Protein AF-A0A7V3MZ71-F1 (afdb_monomer_lite)

Foldseek 3Di:
DVVVVVVVVQLVQLLVQLVVCVVVVHDLLVSLLPRDSDVCCPDPLSLCSSVSSLVSVCVVDVPRDDDDPVVSVVSSVVSVVVD

Secondary structure (DSSP, 8-state):
-HHHHHHHHHHHHHHHHHHHHHHTT--HHHHHHH---GGGGGSTTTTHHHHHHHHHHHHH-TTS----HHHHHHHHHHHHHH-

Radius of gyration: 12.52 Å; chains: 1; bounding box: 30×26×34 Å

Structure (mmCIF, N/CA/C/O backbone):
data_AF-A0A7V3MZ71-F1
#
_entry.id   AF-A0A7V3MZ71-F1
#
loop_
_atom_site.group_PDB
_atom_site.id
_atom_site.type_symbol
_atom_site.label_atom_id
_atom_site.label_alt_id
_atom_site.label_comp_id
_atom_site.label_asym_id
_atom_site.label_entity_id
_atom_site.label_seq_id
_atom_site.pdbx_PDB_ins_code
_atom_site.Cartn_x
_atom_site.Cartn_y
_atom_site.Cartn_z
_atom_site.occupancy
_atom_site.B_iso_or_equiv
_atom_site.auth_seq_id
_atom_site.auth_comp_id
_atom_site.auth_asym_id
_atom_site.auth_atom_id
_atom_site.pdbx_PDB_model_num
ATOM 1 N N . PRO A 1 1 ? 5.427 -2.178 -25.037 1.00 58.97 1 PRO A N 1
ATOM 2 C CA . PRO A 1 1 ? 4.334 -3.170 -24.855 1.00 58.97 1 PRO A CA 1
ATOM 3 C C . PRO A 1 1 ? 4.423 -3.937 -23.526 1.00 58.97 1 PRO A C 1
ATOM 5 O O . PRO A 1 1 ? 3.388 -4.185 -22.917 1.00 58.97 1 PRO A O 1
ATOM 8 N N . ASP A 1 2 ? 5.635 -4.272 -23.065 1.00 83.12 2 ASP A N 1
ATOM 9 C CA . ASP A 1 2 ? 5.834 -5.075 -21.846 1.00 83.12 2 ASP A CA 1
ATOM 10 C C . ASP A 1 2 ? 5.568 -4.315 -20.542 1.00 83.12 2 ASP A C 1
ATOM 12 O O . ASP A 1 2 ? 4.942 -4.871 -19.648 1.00 83.12 2 ASP A O 1
ATOM 16 N N . GLY A 1 3 ? 5.901 -3.020 -20.468 1.00 90.50 3 GLY A N 1
ATOM 17 C CA . GLY A 1 3 ? 5.666 -2.214 -19.260 1.00 90.50 3 GLY A CA 1
ATOM 18 C C . GLY A 1 3 ? 4.196 -2.144 -18.824 1.00 90.50 3 GLY A C 1
ATOM 19 O O . GLY A 1 3 ? 3.898 -2.274 -17.645 1.00 90.50 3 GLY A O 1
ATOM 20 N N . ILE A 1 4 ? 3.250 -2.027 -19.765 1.00 95.00 4 ILE A N 1
ATOM 21 C CA . ILE A 1 4 ? 1.809 -2.007 -19.437 1.00 95.00 4 ILE A CA 1
ATOM 22 C C . ILE A 1 4 ? 1.358 -3.362 -18.880 1.00 95.00 4 ILE A C 1
ATOM 24 O O . ILE A 1 4 ? 0.590 -3.415 -17.921 1.00 95.00 4 ILE A O 1
ATOM 28 N N . ARG A 1 5 ? 1.837 -4.465 -19.471 1.00 96.06 5 ARG A N 1
ATOM 29 C CA . ARG A 1 5 ? 1.528 -5.814 -18.979 1.00 96.06 5 ARG A CA 1
ATOM 30 C C . ARG A 1 5 ? 2.113 -6.043 -17.591 1.00 96.06 5 ARG A C 1
ATOM 32 O O . ARG A 1 5 ? 1.416 -6.594 -16.749 1.00 96.06 5 ARG A O 1
ATOM 39 N N . ALA A 1 6 ? 3.334 -5.572 -17.357 1.00 94.75 6 ALA A N 1
ATOM 40 C CA . ALA A 1 6 ? 3.991 -5.648 -16.063 1.00 94.75 6 ALA A CA 1
ATOM 41 C C . ALA A 1 6 ? 3.215 -4.860 -14.996 1.00 94.75 6 ALA A C 1
ATOM 43 O O . ALA A 1 6 ? 2.878 -5.414 -13.956 1.00 94.75 6 ALA A O 1
ATOM 44 N N . VAL A 1 7 ? 2.843 -3.603 -15.273 1.00 95.38 7 VAL A N 1
ATOM 45 C CA . VAL A 1 7 ? 2.044 -2.786 -14.338 1.00 95.38 7 VAL A CA 1
ATOM 46 C C . VAL A 1 7 ? 0.687 -3.434 -14.060 1.00 95.38 7 VAL A C 1
ATOM 48 O O . VAL A 1 7 ? 0.243 -3.464 -12.916 1.00 95.38 7 VAL A O 1
ATOM 51 N N . ARG A 1 8 ? 0.031 -4.007 -15.079 1.00 96.50 8 ARG A N 1
ATOM 52 C CA . ARG A 1 8 ? -1.202 -4.780 -14.875 1.00 96.50 8 ARG A CA 1
ATOM 53 C C . ARG A 1 8 ? -0.966 -5.977 -13.950 1.00 96.50 8 ARG A C 1
ATOM 55 O O . ARG A 1 8 ? -1.787 -6.202 -13.072 1.00 96.50 8 ARG A O 1
ATOM 62 N N . GLY A 1 9 ? 0.114 -6.730 -14.157 1.00 97.19 9 GLY A N 1
ATOM 63 C CA . GLY A 1 9 ? 0.483 -7.869 -13.311 1.00 97.19 9 GLY A CA 1
ATOM 64 C C . GLY A 1 9 ? 0.673 -7.462 -11.852 1.00 97.19 9 GLY A C 1
ATOM 65 O O . GLY A 1 9 ? 0.064 -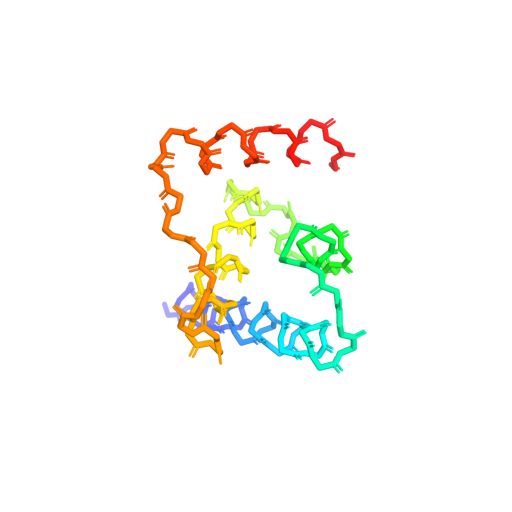8.060 -10.971 1.00 97.19 9 GLY A O 1
ATOM 66 N N . TYR A 1 10 ? 1.415 -6.379 -11.620 1.00 97.12 10 TYR A N 1
ATOM 67 C CA . TYR A 1 10 ? 1.608 -5.794 -10.295 1.00 97.12 10 TYR A CA 1
ATOM 68 C C . TYR A 1 10 ? 0.279 -5.421 -9.620 1.00 97.12 10 TYR 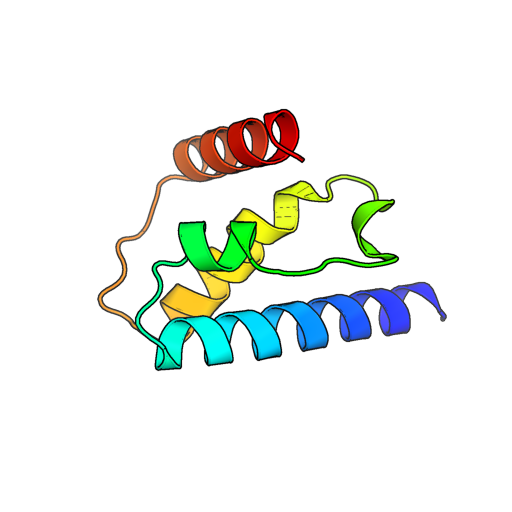A C 1
ATOM 70 O O . TYR A 1 10 ? 0.024 -5.833 -8.491 1.00 97.12 10 TYR A O 1
ATOM 78 N N . LEU A 1 11 ? -0.599 -4.685 -10.314 1.00 97.44 11 LEU A N 1
ATOM 79 C CA . LEU A 1 11 ? -1.879 -4.254 -9.740 1.00 97.44 11 LEU A CA 1
ATOM 80 C C . LEU A 1 11 ? -2.818 -5.429 -9.446 1.00 97.44 11 LEU A C 1
ATOM 82 O O . LEU A 1 11 ? -3.517 -5.403 -8.438 1.00 97.44 11 LEU A O 1
ATOM 86 N N . VAL A 1 12 ? -2.834 -6.459 -10.301 1.00 98.06 12 VAL A N 1
ATOM 87 C CA . VAL A 1 12 ? -3.602 -7.688 -10.043 1.00 98.06 12 VAL A CA 1
ATOM 88 C C . VAL A 1 12 ? -3.076 -8.383 -8.787 1.00 98.06 12 VAL A C 1
ATOM 90 O O . VAL A 1 12 ? -3.862 -8.645 -7.883 1.00 98.06 12 VAL A O 1
ATOM 93 N N . HIS A 1 13 ? -1.759 -8.589 -8.690 1.00 97.88 13 HIS A N 1
ATOM 94 C CA . HIS A 1 13 ? -1.119 -9.228 -7.535 1.00 97.88 13 HIS A CA 1
ATOM 95 C C . HIS A 1 13 ? -1.413 -8.498 -6.219 1.00 97.88 13 HIS A C 1
ATOM 97 O O . HIS A 1 13 ? -1.874 -9.107 -5.256 1.00 97.88 13 HIS A O 1
ATOM 103 N N . VAL A 1 14 ? -1.205 -7.177 -6.186 1.00 98.19 14 VAL A N 1
ATOM 104 C CA . VAL A 1 14 ? -1.456 -6.362 -4.986 1.00 98.19 14 VAL A CA 1
ATOM 105 C C . VAL A 1 14 ? -2.933 -6.387 -4.594 1.00 98.19 14 VAL A C 1
ATOM 107 O O . VAL A 1 14 ? -3.238 -6.521 -3.411 1.00 98.19 14 VAL A O 1
ATOM 110 N N . ASN A 1 15 ? -3.858 -6.302 -5.556 1.00 98.25 15 ASN A N 1
ATOM 111 C CA . ASN A 1 15 ? -5.291 -6.337 -5.262 1.00 98.25 15 ASN A CA 1
ATOM 112 C C . ASN A 1 15 ? -5.741 -7.690 -4.700 1.00 98.25 15 ASN A C 1
ATOM 114 O O . ASN A 1 15 ? -6.489 -7.716 -3.724 1.00 98.25 15 ASN A O 1
ATOM 118 N N . GLU A 1 16 ? -5.285 -8.801 -5.283 1.00 98.38 16 GLU A N 1
ATOM 119 C CA . GLU A 1 16 ? -5.636 -10.149 -4.821 1.00 98.38 16 GLU A CA 1
ATOM 120 C C . GLU A 1 16 ? -5.150 -10.398 -3.387 1.00 98.38 16 GLU A C 1
ATOM 122 O O . GLU A 1 16 ? -5.912 -10.884 -2.545 1.00 98.38 16 GLU A O 1
ATOM 127 N N . GLN A 1 17 ? -3.908 -10.007 -3.088 1.00 98.50 17 GLN A N 1
ATOM 128 C CA . GLN A 1 17 ? -3.333 -10.118 -1.748 1.00 98.50 17 GLN A CA 1
ATOM 129 C C . GLN A 1 17 ? -4.037 -9.192 -0.742 1.00 98.50 17 GLN A C 1
ATOM 131 O O . GLN A 1 17 ? -4.390 -9.628 0.354 1.00 98.50 17 GLN A O 1
ATOM 136 N N . ALA A 1 18 ? -4.305 -7.935 -1.118 1.00 98.56 18 ALA A N 1
ATOM 137 C CA . ALA A 1 18 ? -5.008 -6.976 -0.264 1.00 98.56 18 ALA A CA 1
ATOM 138 C C . ALA A 1 18 ? -6.428 -7.449 0.083 1.00 98.56 18 ALA A C 1
ATOM 140 O O . ALA A 1 18 ? -6.849 -7.362 1.233 1.00 98.56 18 ALA A O 1
ATOM 141 N N . GLU A 1 19 ? -7.164 -8.000 -0.883 1.00 98.56 19 GLU A N 1
ATOM 142 C CA . GLU A 1 19 ? -8.487 -8.576 -0.634 1.00 98.56 19 GLU A CA 1
ATOM 143 C C . GLU A 1 19 ? -8.439 -9.800 0.279 1.00 98.56 19 GLU A C 1
ATOM 145 O O . GLU A 1 19 ? -9.310 -9.969 1.134 1.00 98.56 19 GLU A O 1
ATOM 150 N N . ALA A 1 20 ? -7.447 -10.676 0.095 1.00 98.56 20 ALA A N 1
ATOM 151 C CA . ALA A 1 20 ? -7.264 -11.831 0.962 1.00 98.56 20 ALA A CA 1
ATOM 152 C C . ALA A 1 20 ? -6.968 -11.394 2.406 1.00 98.56 20 ALA A C 1
ATOM 154 O O . ALA A 1 20 ? -7.604 -11.897 3.333 1.00 98.56 20 ALA A O 1
ATOM 155 N N . ALA A 1 21 ? -6.077 -10.419 2.592 1.00 98.56 21 ALA A N 1
ATOM 156 C CA . ALA A 1 21 ? -5.765 -9.842 3.895 1.00 98.56 21 ALA A CA 1
ATOM 157 C C . ALA A 1 21 ? -6.994 -9.173 4.538 1.00 98.56 21 ALA A C 1
ATOM 159 O O . ALA A 1 21 ? -7.289 -9.436 5.705 1.00 98.56 21 ALA A O 1
ATOM 160 N N . TYR A 1 22 ? -7.772 -8.406 3.764 1.00 98.56 22 TYR A N 1
ATOM 161 C CA . TYR A 1 22 ? -9.008 -7.777 4.238 1.00 98.56 22 TYR A CA 1
ATOM 162 C C . TYR A 1 22 ? -10.030 -8.818 4.711 1.00 98.56 22 TYR A C 1
ATOM 164 O O . TYR A 1 22 ? -10.574 -8.699 5.807 1.00 98.56 22 TYR A O 1
ATOM 172 N N . ARG A 1 23 ? -10.249 -9.892 3.934 1.00 98.25 23 ARG A N 1
ATOM 173 C CA . ARG A 1 23 ? -11.138 -11.002 4.333 1.00 98.25 23 ARG A CA 1
ATOM 174 C C . ARG A 1 23 ? -10.672 -11.714 5.604 1.00 98.25 23 ARG A C 1
ATOM 176 O O . ARG A 1 23 ? -11.503 -12.253 6.328 1.00 98.25 23 ARG A O 1
ATOM 183 N N . ASN A 1 24 ? -9.370 -11.693 5.878 1.00 98.25 24 ASN A N 1
ATOM 184 C CA . ASN A 1 24 ? -8.773 -12.234 7.096 1.00 98.25 24 ASN A CA 1
ATOM 185 C C . ASN A 1 24 ? -8.759 -11.230 8.266 1.00 98.25 24 ASN A C 1
ATOM 187 O O . ASN A 1 24 ? -8.267 -11.564 9.341 1.00 98.25 24 ASN A O 1
ATOM 191 N N . GLY A 1 25 ? -9.307 -10.025 8.084 1.00 98.06 25 GLY A N 1
ATOM 192 C CA . GLY A 1 25 ? -9.435 -9.013 9.132 1.00 98.06 25 GLY A CA 1
ATOM 193 C C . GLY A 1 25 ? -8.164 -8.209 9.415 1.00 98.06 25 GLY A C 1
ATOM 194 O O . GLY A 1 25 ? -8.117 -7.516 10.428 1.00 98.06 25 GLY A O 1
ATOM 195 N N . LEU A 1 26 ? -7.148 -8.283 8.551 1.00 98.56 26 LEU A N 1
ATOM 196 C CA . LEU A 1 26 ? -5.940 -7.465 8.686 1.00 98.56 26 LEU A CA 1
ATOM 197 C C . LEU A 1 26 ? -6.250 -6.017 8.309 1.00 98.56 26 LEU A C 1
ATOM 199 O O . LEU A 1 26 ? -6.998 -5.759 7.364 1.00 98.56 26 LEU A O 1
ATOM 203 N N . SER A 1 27 ? -5.615 -5.068 8.989 1.00 98.31 27 SER A N 1
ATOM 204 C CA . SER A 1 27 ? -5.556 -3.669 8.563 1.00 98.31 27 SER A CA 1
ATOM 205 C C . SER A 1 27 ? -4.775 -3.510 7.251 1.00 98.31 27 SER A C 1
ATOM 207 O O . SER A 1 27 ? -3.981 -4.368 6.866 1.00 98.31 27 SER A O 1
ATOM 209 N N . PHE A 1 28 ? -4.957 -2.381 6.558 1.00 98.31 28 PHE A N 1
ATOM 210 C CA . PHE A 1 28 ? -4.255 -2.136 5.292 1.00 98.31 28 PHE A CA 1
ATOM 211 C C . PHE A 1 28 ? -2.730 -2.032 5.470 1.00 98.31 28 PHE A C 1
ATOM 213 O O . PHE A 1 28 ? -1.985 -2.361 4.551 1.00 98.31 28 PHE A O 1
ATOM 220 N N . THR A 1 29 ? -2.257 -1.592 6.641 1.00 98.06 29 THR A N 1
ATOM 221 C CA . THR A 1 29 ? -0.825 -1.527 6.962 1.00 98.06 29 THR A CA 1
ATOM 222 C C . THR A 1 29 ? -0.240 -2.912 7.183 1.00 98.06 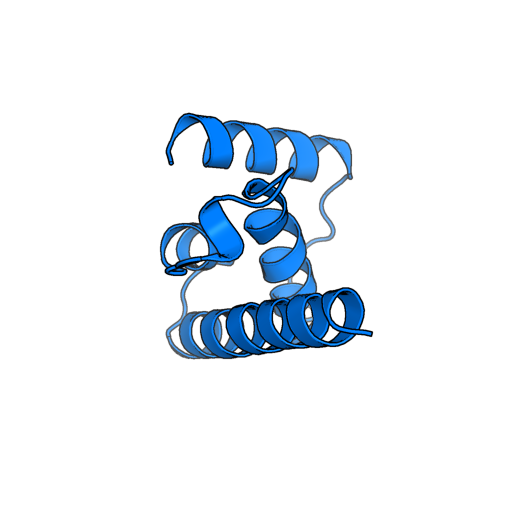29 THR A C 1
ATOM 224 O O . THR A 1 29 ? 0.810 -3.218 6.633 1.00 98.06 29 THR A O 1
ATOM 227 N N . GLU A 1 30 ? -0.948 -3.777 7.918 1.00 98.50 30 GLU A N 1
ATOM 228 C CA . GLU A 1 30 ? -0.550 -5.181 8.081 1.00 98.50 30 GLU A CA 1
ATOM 229 C C . GLU A 1 30 ? -0.557 -5.912 6.735 1.00 98.50 30 GLU A C 1
ATOM 231 O O . GLU A 1 30 ? 0.347 -6.691 6.451 1.00 98.50 30 GLU A O 1
ATOM 236 N N . ALA A 1 31 ? -1.542 -5.629 5.878 1.00 98.62 31 ALA A N 1
ATOM 237 C CA . ALA A 1 31 ? -1.588 -6.176 4.530 1.00 98.62 31 ALA A CA 1
ATOM 238 C C . ALA A 1 31 ? -0.407 -5.701 3.671 1.00 98.62 31 ALA A C 1
ATOM 240 O O . ALA A 1 31 ? 0.234 -6.525 3.029 1.00 98.62 31 ALA A O 1
ATOM 241 N N . ALA A 1 32 ? -0.081 -4.404 3.676 1.00 98.31 32 ALA A N 1
ATOM 242 C CA . ALA A 1 32 ? 1.058 -3.872 2.923 1.00 98.31 32 ALA A CA 1
ATOM 243 C C . ALA A 1 32 ? 2.403 -4.469 3.377 1.00 98.31 32 ALA A C 1
ATOM 245 O O . ALA A 1 32 ? 3.270 -4.712 2.543 1.00 98.31 32 ALA A O 1
ATOM 246 N N . ASP A 1 33 ? 2.559 -4.743 4.674 1.00 97.81 33 ASP A N 1
ATOM 247 C CA . ASP A 1 33 ? 3.730 -5.431 5.232 1.00 97.81 33 ASP A CA 1
ATOM 248 C C . ASP A 1 33 ? 3.786 -6.926 4.868 1.00 97.81 33 ASP A C 1
ATOM 250 O O . ASP A 1 33 ? 4.866 -7.503 4.785 1.00 97.81 33 ASP A O 1
ATOM 254 N N . ALA A 1 34 ? 2.634 -7.573 4.674 1.00 97.19 34 ALA A N 1
ATOM 255 C CA . ALA A 1 34 ? 2.550 -9.007 4.401 1.00 97.19 34 ALA A CA 1
ATOM 256 C C . ALA A 1 34 ? 2.669 -9.368 2.909 1.00 97.19 34 ALA A C 1
ATOM 258 O O . ALA A 1 34 ? 2.872 -10.538 2.581 1.00 97.19 34 ALA A O 1
ATOM 259 N N . ILE A 1 35 ? 2.513 -8.403 1.996 1.00 97.19 35 ILE A N 1
ATOM 260 C CA . ILE A 1 35 ? 2.571 -8.666 0.553 1.00 97.19 35 ILE A CA 1
ATOM 261 C C . ILE A 1 35 ? 3.997 -9.006 0.123 1.00 97.19 35 ILE A C 1
ATOM 263 O O . ILE A 1 35 ? 4.898 -8.169 0.127 1.00 97.19 35 ILE A O 1
ATOM 267 N N . GLU A 1 36 ? 4.176 -10.223 -0.382 1.00 95.19 36 GLU A N 1
ATOM 268 C CA . GLU A 1 36 ? 5.400 -10.626 -1.066 1.00 95.19 36 GLU A CA 1
ATOM 269 C C . GLU A 1 36 ? 5.460 -9.978 -2.458 1.00 95.19 36 GLU A C 1
ATOM 271 O O . GLU A 1 36 ? 4.820 -10.436 -3.406 1.00 95.19 36 GLU A O 1
ATOM 276 N N . LEU A 1 37 ? 6.216 -8.886 -2.600 1.00 94.12 37 LEU A N 1
ATOM 277 C CA . LEU A 1 37 ? 6.323 -8.150 -3.869 1.00 94.12 37 LEU A CA 1
ATOM 278 C C . LEU A 1 37 ? 7.116 -8.889 -4.959 1.00 94.12 37 LEU A C 1
ATOM 280 O O . LEU A 1 37 ? 6.971 -8.563 -6.136 1.00 94.12 37 LEU A O 1
ATOM 284 N N . GLY A 1 38 ? 7.944 -9.872 -4.600 1.00 93.88 38 GLY A N 1
ATOM 285 C CA . GLY A 1 38 ? 8.744 -10.631 -5.563 1.00 93.88 38 GLY A CA 1
ATOM 286 C C . GLY A 1 38 ? 9.578 -9.721 -6.473 1.00 93.88 38 GLY A C 1
ATOM 287 O O . GLY A 1 38 ? 10.269 -8.821 -6.001 1.00 93.88 38 GLY A O 1
ATOM 288 N N . GLU A 1 39 ? 9.488 -9.924 -7.790 1.00 92.12 39 GLU A N 1
ATOM 289 C CA . GLU A 1 39 ? 10.202 -9.103 -8.782 1.00 92.12 39 GLU A CA 1
ATOM 290 C C . GLU A 1 39 ? 9.818 -7.613 -8.749 1.00 92.12 39 GLU A C 1
ATOM 292 O O . GLU A 1 39 ? 10.611 -6.761 -9.148 1.00 92.12 39 GLU A O 1
ATOM 297 N N . TYR A 1 40 ? 8.629 -7.271 -8.243 1.00 95.31 40 TYR A N 1
ATOM 298 C CA . TYR A 1 40 ? 8.185 -5.882 -8.138 1.00 95.31 40 TYR A CA 1
ATOM 299 C C . TYR A 1 40 ? 8.920 -5.117 -7.030 1.00 95.31 40 TYR A C 1
ATOM 301 O O . TYR A 1 40 ? 8.937 -3.890 -7.058 1.00 95.31 40 TYR A O 1
ATOM 309 N N . ALA A 1 41 ? 9.571 -5.811 -6.087 1.00 94.19 41 ALA A N 1
ATOM 310 C CA . ALA A 1 41 ? 10.351 -5.173 -5.025 1.00 94.19 41 ALA A CA 1
ATOM 311 C C . ALA A 1 41 ? 11.564 -4.394 -5.566 1.00 94.19 41 ALA A C 1
ATOM 313 O O . ALA A 1 41 ? 12.043 -3.473 -4.916 1.00 94.19 41 ALA A O 1
ATOM 314 N N . THR A 1 42 ? 12.061 -4.738 -6.761 1.00 93.31 42 THR A N 1
ATOM 315 C CA . THR A 1 42 ? 13.193 -4.037 -7.390 1.00 93.31 42 THR A CA 1
ATOM 316 C C . THR A 1 42 ? 12.760 -2.855 -8.255 1.00 93.31 42 THR A C 1
ATOM 318 O O . THR A 1 42 ? 13.597 -2.246 -8.925 1.00 93.31 42 THR A O 1
ATOM 321 N N . TRP A 1 43 ? 11.458 -2.569 -8.338 1.00 94.62 43 TRP A N 1
ATOM 322 C CA . TRP A 1 43 ? 10.962 -1.423 -9.090 1.00 94.62 43 TRP A CA 1
ATOM 323 C C . TRP A 1 43 ? 11.227 -0.129 -8.329 1.00 94.62 43 TRP A C 1
ATOM 325 O O . TRP A 1 43 ? 11.345 -0.113 -7.106 1.00 94.62 43 TRP A O 1
ATOM 335 N N . LEU A 1 44 ? 11.307 0.974 -9.073 1.00 94.19 44 LEU A N 1
ATOM 336 C CA . LEU A 1 44 ? 11.349 2.297 -8.468 1.00 94.19 44 LEU A CA 1
ATOM 337 C C . LEU A 1 44 ? 10.078 2.515 -7.636 1.00 94.19 44 LEU A C 1
ATOM 339 O O . LEU A 1 44 ? 8.979 2.198 -8.097 1.00 94.19 44 LEU A O 1
ATOM 343 N N . ASP A 1 45 ? 10.250 3.100 -6.455 1.00 95.12 45 ASP A N 1
ATOM 344 C CA . ASP A 1 45 ? 9.179 3.452 -5.525 1.00 95.12 45 ASP A CA 1
ATOM 345 C C . ASP A 1 45 ? 8.343 2.237 -5.058 1.00 95.12 45 ASP A C 1
ATOM 347 O O . ASP A 1 45 ? 7.105 2.264 -5.085 1.00 95.12 45 ASP A O 1
ATOM 351 N N . ALA A 1 46 ? 8.997 1.135 -4.666 1.00 96.56 46 ALA A N 1
ATOM 352 C CA . ALA A 1 46 ? 8.327 -0.083 -4.189 1.00 96.56 46 ALA A CA 1
ATOM 353 C C . ALA A 1 46 ? 7.378 0.181 -3.002 1.00 96.56 46 ALA A C 1
ATOM 355 O O . ALA A 1 46 ? 6.342 -0.477 -2.865 1.00 96.56 46 ALA A O 1
ATOM 356 N N . GLU A 1 47 ? 7.652 1.218 -2.208 1.00 97.50 47 GLU A N 1
ATOM 357 C CA . GLU A 1 47 ? 6.804 1.662 -1.106 1.00 97.50 47 GLU A CA 1
ATOM 358 C C . GLU A 1 47 ? 5.406 2.116 -1.536 1.00 97.50 47 GLU A C 1
ATOM 360 O O . GLU A 1 47 ? 4.493 2.199 -0.713 1.00 97.50 47 GLU A O 1
ATOM 365 N N . ARG A 1 48 ? 5.171 2.351 -2.835 1.00 97.50 48 ARG A N 1
ATOM 366 C CA . ARG A 1 48 ? 3.823 2.582 -3.386 1.00 97.50 48 ARG A CA 1
ATOM 367 C C . ARG A 1 48 ? 2.858 1.425 -3.147 1.00 97.50 48 ARG A C 1
ATOM 369 O O . ARG A 1 48 ? 1.649 1.636 -3.258 1.00 97.50 48 ARG A O 1
ATOM 376 N N . VAL A 1 49 ? 3.340 0.242 -2.759 1.00 98.38 49 VAL A N 1
ATOM 377 C CA . VAL A 1 49 ? 2.469 -0.831 -2.262 1.00 98.38 49 VAL A CA 1
ATOM 378 C C . VAL A 1 49 ? 1.545 -0.336 -1.144 1.00 98.38 49 VAL A C 1
ATOM 380 O O . VAL A 1 49 ? 0.357 -0.644 -1.175 1.00 98.38 49 VAL A O 1
ATOM 383 N N . VAL A 1 50 ? 2.020 0.533 -0.243 1.00 98.69 50 VAL A N 1
ATOM 384 C CA . VAL A 1 50 ? 1.223 1.054 0.881 1.00 98.69 50 VAL A CA 1
ATOM 385 C C . VAL A 1 50 ? -0.005 1.820 0.390 1.00 98.69 50 VAL A C 1
ATOM 387 O O . VAL A 1 50 ? -1.125 1.540 0.818 1.00 98.69 50 VAL A O 1
ATOM 390 N N . VAL A 1 51 ? 0.176 2.769 -0.537 1.00 98.38 51 VAL A N 1
ATOM 391 C CA . VAL A 1 51 ? -0.940 3.588 -1.038 1.00 98.38 51 VAL A CA 1
ATOM 392 C C . VAL A 1 51 ? -1.887 2.784 -1.931 1.00 98.38 51 VAL A C 1
ATOM 394 O O . VAL A 1 51 ? -3.094 3.020 -1.901 1.00 98.38 51 VAL A O 1
ATOM 397 N N . ASN A 1 52 ? -1.372 1.799 -2.673 1.00 98.38 52 ASN A N 1
ATOM 398 C CA . ASN A 1 52 ? -2.195 0.915 -3.499 1.00 98.38 52 ASN A CA 1
ATOM 399 C C . ASN A 1 52 ? -3.081 0.005 -2.639 1.00 98.38 52 ASN A C 1
ATOM 401 O O . ASN A 1 52 ? -4.281 -0.099 -2.891 1.00 98.38 52 ASN A O 1
ATOM 405 N N . VAL A 1 53 ? -2.521 -0.589 -1.581 1.00 98.75 53 VAL A N 1
ATOM 406 C CA . VAL A 1 53 ? -3.279 -1.407 -0.623 1.00 98.75 53 VAL A CA 1
ATOM 407 C C . VAL A 1 53 ? -4.301 -0.553 0.122 1.00 98.75 53 VAL A C 1
ATOM 409 O O . VAL A 1 53 ? -5.466 -0.934 0.193 1.00 98.75 53 VAL A O 1
ATOM 412 N N . TYR A 1 54 ? -3.913 0.632 0.603 1.00 98.69 54 TYR A N 1
ATOM 413 C CA . TYR A 1 54 ? -4.836 1.587 1.224 1.00 98.69 54 TYR A CA 1
ATOM 414 C C . TYR A 1 54 ? -6.011 1.937 0.300 1.00 98.69 54 TYR A C 1
ATOM 416 O O . TYR A 1 54 ? -7.168 1.902 0.724 1.00 98.69 54 TYR A O 1
ATOM 424 N N . GLN A 1 55 ? -5.735 2.239 -0.971 1.00 98.44 55 GLN A N 1
ATOM 425 C CA . GLN A 1 55 ? -6.776 2.553 -1.943 1.00 98.44 55 GLN A CA 1
ATOM 426 C C . GLN A 1 55 ? -7.704 1.354 -2.170 1.00 98.44 55 GLN A C 1
ATOM 428 O O . GLN A 1 55 ? -8.922 1.530 -2.164 1.00 98.44 55 GLN A O 1
ATOM 433 N N . ARG A 1 56 ? -7.159 0.135 -2.287 1.00 98.50 56 ARG A N 1
ATOM 434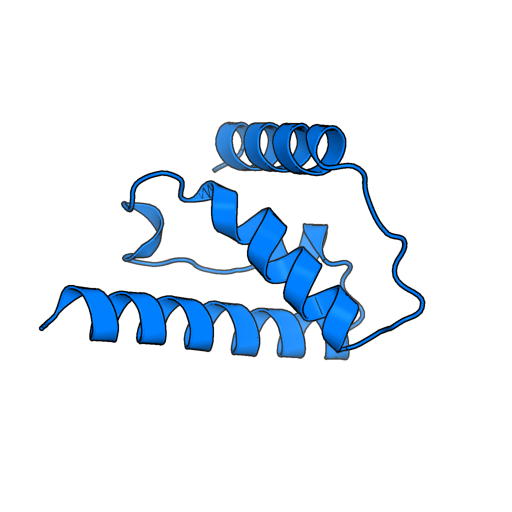 C CA . ARG A 1 56 ? -7.981 -1.070 -2.441 1.00 98.50 56 ARG A CA 1
ATOM 435 C C . ARG A 1 56 ? -8.866 -1.314 -1.222 1.00 98.50 56 ARG A C 1
ATOM 437 O O . ARG A 1 56 ? -10.053 -1.581 -1.370 1.00 98.50 56 ARG A O 1
ATOM 444 N N . TYR A 1 57 ? -8.321 -1.151 -0.023 1.00 98.62 57 TYR A N 1
ATOM 445 C CA . TYR A 1 57 ? -9.069 -1.255 1.228 1.00 98.62 57 TYR A CA 1
ATOM 446 C C . TYR A 1 57 ? -10.246 -0.275 1.272 1.00 98.62 57 TYR A C 1
ATOM 448 O O . TYR A 1 57 ? -11.356 -0.659 1.627 1.00 98.62 57 TYR A O 1
ATOM 456 N N . ARG A 1 58 ? -10.048 0.969 0.832 1.00 98.19 58 ARG A N 1
ATOM 457 C CA . ARG A 1 58 ? -11.122 1.970 0.752 1.00 98.19 58 ARG A CA 1
ATOM 458 C C . ARG A 1 58 ? -12.214 1.662 -0.266 1.00 98.19 58 ARG A C 1
ATOM 460 O O . ARG A 1 58 ? -13.334 2.141 -0.113 1.00 98.19 58 ARG A O 1
ATOM 467 N N . GLU A 1 59 ? -11.889 0.923 -1.319 1.00 97.94 59 GLU A N 1
ATOM 468 C CA . GLU A 1 59 ? -12.877 0.440 -2.288 1.00 97.94 59 GLU A CA 1
ATOM 469 C C . GLU A 1 59 ? -13.706 -0.715 -1.722 1.00 97.94 59 GLU A C 1
ATOM 471 O O . GLU A 1 59 ? -14.883 -0.836 -2.056 1.00 97.94 59 GLU A O 1
ATOM 476 N N . LEU A 1 60 ? -13.100 -1.549 -0.872 1.00 98.19 60 LEU A N 1
ATOM 477 C CA . LEU A 1 60 ? -13.774 -2.650 -0.184 1.00 98.19 60 LEU A CA 1
ATOM 478 C C . LEU A 1 60 ? -14.658 -2.152 0.966 1.00 98.19 60 LEU A C 1
ATOM 480 O O . LEU A 1 60 ? -15.740 -2.695 1.180 1.00 98.19 60 LEU A O 1
ATOM 484 N N . ASP A 1 61 ? -14.214 -1.113 1.676 1.00 97.88 61 ASP A N 1
ATOM 485 C CA . ASP A 1 61 ? -14.879 -0.587 2.864 1.00 97.88 61 ASP A CA 1
ATOM 486 C C . ASP A 1 61 ? -14.954 0.953 2.853 1.00 97.88 61 ASP A C 1
ATOM 488 O O . ASP A 1 61 ? -13.968 1.639 3.157 1.00 97.88 61 ASP A O 1
ATOM 492 N N . PRO A 1 62 ? -16.138 1.528 2.561 1.00 95.00 62 PRO A N 1
ATOM 493 C CA . PRO A 1 62 ? -16.365 2.971 2.629 1.00 95.00 62 PRO A CA 1
ATOM 494 C C . PRO A 1 62 ? -16.175 3.582 4.027 1.00 95.00 62 PRO A C 1
ATOM 496 O O . PRO A 1 62 ? -16.084 4.806 4.139 1.00 95.00 62 PRO A O 1
ATOM 499 N N . GLY A 1 63 ? -16.137 2.764 5.085 1.00 96.75 63 GLY A N 1
ATOM 500 C CA . GLY A 1 63 ? -15.883 3.178 6.463 1.00 96.75 63 GLY A CA 1
ATOM 501 C C . GLY A 1 63 ? -14.414 3.484 6.760 1.00 96.75 63 GLY A C 1
ATOM 502 O O . GLY A 1 63 ? -14.123 4.105 7.784 1.00 96.75 63 GLY A O 1
ATOM 503 N N . ILE A 1 64 ? -13.483 3.109 5.875 1.00 96.56 64 ILE A N 1
ATOM 504 C CA . ILE A 1 64 ? -12.062 3.411 6.063 1.00 96.56 64 ILE A CA 1
ATOM 505 C C . ILE A 1 64 ? -11.816 4.920 5.897 1.00 96.56 64 ILE A C 1
ATOM 507 O O . ILE A 1 64 ? -12.127 5.488 4.839 1.00 96.56 64 ILE A O 1
ATOM 511 N N . PRO A 1 65 ? -11.228 5.592 6.911 1.00 95.81 65 PRO A N 1
ATOM 512 C CA . PRO A 1 65 ? -11.004 7.029 6.870 1.00 95.81 65 PRO A CA 1
ATOM 513 C C . PRO A 1 65 ? -10.160 7.474 5.679 1.00 95.81 65 PRO A C 1
ATOM 515 O O . PRO A 1 65 ? -9.201 6.817 5.267 1.00 95.81 65 PRO A O 1
ATOM 518 N N . ARG A 1 66 ? -10.484 8.658 5.152 1.00 97.12 66 ARG A N 1
ATOM 519 C CA . ARG A 1 66 ? -9.637 9.328 4.169 1.00 97.12 66 ARG A CA 1
ATOM 520 C C . ARG A 1 66 ? -8.433 9.933 4.878 1.00 97.12 66 ARG A C 1
ATOM 522 O O .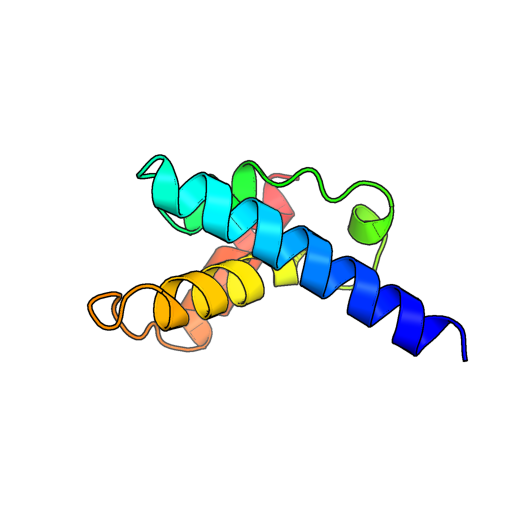 ARG A 1 66 ? -8.572 10.916 5.591 1.00 97.12 66 ARG A O 1
ATOM 529 N N . LEU A 1 67 ? -7.269 9.340 4.655 1.00 97.75 67 LEU A N 1
ATOM 530 C CA . LEU A 1 67 ? -5.989 9.889 5.075 1.00 97.75 67 LEU A CA 1
ATOM 531 C C . LEU A 1 67 ? -5.563 11.032 4.153 1.00 97.75 67 LEU A C 1
ATOM 533 O O . LEU A 1 67 ? -5.791 10.991 2.938 1.00 97.75 67 LEU A O 1
ATOM 537 N N . GLU A 1 68 ? -4.925 12.032 4.755 1.00 97.75 68 GLU A N 1
ATOM 538 C CA . GLU A 1 68 ? -4.302 13.136 4.036 1.00 97.75 68 GLU A CA 1
ATOM 539 C C . GLU A 1 68 ? -3.085 12.647 3.235 1.00 97.75 68 GLU A C 1
ATOM 541 O O . GLU A 1 68 ? -2.366 11.756 3.700 1.00 97.75 68 GLU A O 1
ATOM 546 N N . PRO A 1 69 ? -2.789 13.238 2.062 1.00 96.75 69 PRO A N 1
ATOM 547 C CA . PRO A 1 69 ? -1.678 12.794 1.219 1.00 96.75 69 PRO A CA 1
ATOM 548 C C . PRO A 1 69 ? -0.325 12.743 1.940 1.00 96.75 69 PRO A C 1
ATOM 550 O O . PRO A 1 69 ? 0.441 11.806 1.737 1.00 96.75 69 PRO A O 1
ATOM 553 N N . LEU A 1 70 ? -0.042 13.709 2.822 1.00 97.94 70 LEU A N 1
ATOM 554 C CA . LEU A 1 70 ? 1.205 13.728 3.592 1.00 97.94 70 LEU A CA 1
ATOM 555 C C . LEU A 1 70 ? 1.308 12.543 4.563 1.00 97.94 70 LEU A C 1
ATOM 557 O O . LEU A 1 70 ? 2.392 11.997 4.730 1.00 97.94 70 LEU A O 1
ATOM 561 N N . ALA A 1 71 ? 0.194 12.118 5.167 1.00 98.12 71 ALA A N 1
ATOM 562 C CA . ALA A 1 71 ? 0.192 10.953 6.047 1.00 98.12 71 ALA A CA 1
ATOM 563 C C . ALA A 1 71 ? 0.540 9.679 5.266 1.00 98.12 71 ALA A C 1
ATOM 565 O O . ALA A 1 71 ? 1.371 8.897 5.713 1.00 98.12 71 ALA A O 1
ATOM 566 N N . LEU A 1 72 ? -0.016 9.511 4.062 1.00 98.19 72 LEU A N 1
ATOM 567 C CA . LEU A 1 72 ? 0.307 8.373 3.195 1.00 98.19 72 LEU A CA 1
ATOM 568 C C . LEU A 1 72 ? 1.788 8.362 2.792 1.00 98.19 72 LEU A C 1
ATOM 570 O O . LEU A 1 72 ? 2.414 7.309 2.845 1.00 98.19 72 LEU A O 1
ATOM 574 N N . LEU A 1 73 ? 2.367 9.525 2.471 1.00 98.25 73 LEU A N 1
ATOM 575 C CA . LEU A 1 73 ? 3.798 9.640 2.158 1.00 98.25 73 LEU A CA 1
ATOM 576 C C . LEU A 1 73 ? 4.694 9.258 3.344 1.00 98.25 73 LEU A C 1
ATOM 578 O O . LEU A 1 73 ? 5.721 8.615 3.147 1.00 98.25 73 LEU A O 1
ATOM 582 N N . VAL A 1 74 ? 4.308 9.624 4.570 1.00 98.44 74 VAL A N 1
ATOM 583 C CA . VAL A 1 74 ? 5.037 9.212 5.781 1.00 98.44 74 VAL A CA 1
ATOM 584 C C . VAL A 1 74 ? 4.983 7.694 5.946 1.00 98.44 74 VAL A C 1
ATOM 586 O O . VAL A 1 74 ? 6.024 7.071 6.114 1.00 98.44 74 VAL A O 1
ATOM 589 N N . MET A 1 75 ? 3.805 7.085 5.805 1.00 98.50 75 MET A N 1
ATOM 590 C CA . MET A 1 75 ? 3.645 5.630 5.923 1.00 98.50 75 MET A CA 1
ATOM 591 C C . MET A 1 75 ? 4.427 4.865 4.845 1.00 98.50 75 MET A C 1
ATOM 593 O O . MET A 1 75 ? 5.000 3.814 5.114 1.00 98.50 75 MET A O 1
ATOM 597 N N . GLN A 1 76 ? 4.486 5.404 3.626 1.00 98.50 76 GLN A N 1
ATOM 598 C CA . GLN A 1 76 ? 5.333 4.887 2.551 1.00 98.50 76 GLN A CA 1
ATOM 599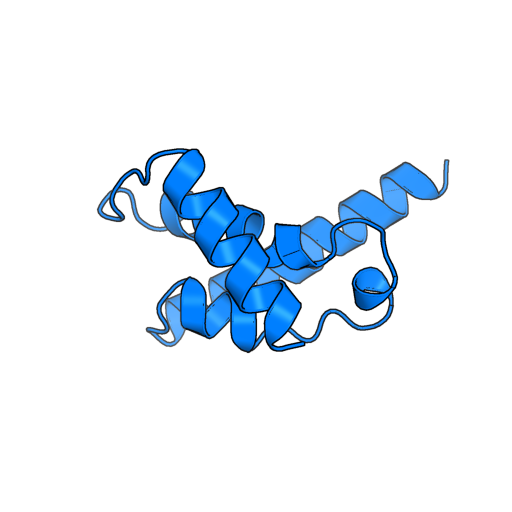 C C . GLN A 1 76 ? 6.822 4.937 2.926 1.00 98.50 76 GLN A C 1
ATOM 601 O O . GLN A 1 76 ? 7.529 3.944 2.779 1.00 98.50 76 GLN A O 1
ATOM 606 N N . ALA A 1 77 ? 7.296 6.065 3.461 1.00 98.19 77 ALA A N 1
ATOM 607 C CA . ALA A 1 77 ? 8.684 6.201 3.899 1.00 98.19 77 ALA A CA 1
ATOM 608 C C . ALA A 1 77 ? 9.031 5.249 5.061 1.00 98.19 77 ALA A C 1
ATOM 610 O O . ALA A 1 77 ? 10.119 4.678 5.082 1.00 98.19 77 ALA A O 1
ATOM 611 N N . GLU A 1 78 ? 8.110 5.046 6.005 1.00 98.25 78 GLU A N 1
ATOM 612 C CA . GLU A 1 78 ? 8.272 4.091 7.109 1.00 98.25 78 GLU A CA 1
ATOM 613 C C . GLU A 1 78 ? 8.340 2.644 6.610 1.00 98.25 78 GLU A C 1
ATOM 615 O O . GLU A 1 78 ? 9.215 1.888 7.033 1.00 98.25 78 GLU A O 1
ATOM 620 N N . TRP A 1 79 ? 7.465 2.268 5.673 1.00 98.06 79 TRP A N 1
ATOM 621 C CA . TRP A 1 79 ? 7.498 0.951 5.038 1.00 98.06 79 TRP A CA 1
ATOM 622 C C . TRP A 1 79 ? 8.817 0.726 4.289 1.00 98.06 79 TRP A C 1
ATOM 624 O O . TRP A 1 79 ? 9.422 -0.335 4.438 1.00 98.06 79 TRP A O 1
ATOM 634 N N . PHE A 1 80 ? 9.296 1.735 3.550 1.00 96.81 80 PHE A N 1
ATOM 635 C CA . PHE A 1 80 ? 10.568 1.684 2.822 1.00 96.81 80 PHE A CA 1
ATOM 636 C C . PHE A 1 80 ? 11.775 1.545 3.752 1.00 96.81 80 PHE A C 1
ATOM 638 O O . PHE A 1 80 ? 12.735 0.860 3.437 1.00 96.81 80 PHE A O 1
ATOM 645 N N . ALA A 1 81 ? 11.745 2.180 4.924 1.00 96.69 81 ALA A N 1
ATOM 646 C CA . ALA A 1 81 ? 12.822 2.043 5.899 1.00 96.69 81 ALA A CA 1
ATOM 647 C C . ALA A 1 81 ? 12.891 0.635 6.528 1.00 96.69 81 ALA A C 1
ATOM 649 O O . ALA A 1 81 ? 13.915 0.282 7.116 1.00 96.69 81 ALA A O 1
ATOM 650 N N . LYS A 1 82 ? 11.805 -0.146 6.445 1.00 94.69 82 LYS A N 1
ATOM 651 C CA . LYS A 1 82 ? 11.668 -1.477 7.053 1.00 94.69 82 LYS A CA 1
ATOM 652 C C . LYS A 1 82 ? 12.027 -2.634 6.105 1.00 94.69 82 LYS A C 1
ATOM 654 O O . LYS A 1 82 ? 12.430 -3.681 6.615 1.00 94.69 82 LYS A O 1
ATOM 659 N N . HIS A 1 83 ? 11.866 -2.469 4.789 1.00 90.62 83 HIS A N 1
ATOM 660 C CA . HIS A 1 83 ? 11.984 -3.530 3.772 1.00 90.62 83 HIS A CA 1
ATOM 661 C C . HIS A 1 83 ? 13.108 -3.244 2.775 1.00 90.62 83 HIS A C 1
ATOM 663 O O . HIS A 1 83 ? 13.788 -4.219 2.382 1.00 90.62 83 HIS A O 1
#

Sequence (83 aa):
PDGIRAVRGYLVHVNEQAEAAYRNGLSFTEAADAIELGEYATWLDAERVVVNVYQRYRELDPGIPRLEPLALLVMQAEWFAKH

pLDDT: mean 96.47, std 4.78, range [58.97, 98.75]